Protein AF-A0A9D8ABW3-F1 (afdb_monomer_lite)

Structure (mmCIF, N/CA/C/O backbone):
data_AF-A0A9D8ABW3-F1
#
_entry.id   AF-A0A9D8ABW3-F1
#
loop_
_atom_site.group_PDB
_atom_site.id
_atom_site.type_symbol
_atom_site.label_atom_id
_atom_site.label_alt_id
_atom_site.label_comp_id
_atom_site.label_asym_id
_atom_site.label_entity_id
_atom_site.label_seq_id
_atom_site.pdbx_PDB_ins_code
_atom_site.Cartn_x
_atom_site.Cartn_y
_atom_site.Cartn_z
_atom_site.occupancy
_atom_site.B_iso_or_equiv
_atom_site.auth_seq_id
_atom_site.auth_comp_id
_atom_site.auth_asym_id
_atom_site.auth_atom_id
_atom_site.pdbx_PDB_model_num
ATOM 1 N N . MET A 1 1 ? 43.211 10.814 -2.220 1.00 67.69 1 MET A N 1
ATOM 2 C CA . MET A 1 1 ? 42.338 9.913 -1.430 1.00 67.69 1 MET A CA 1
ATOM 3 C C . MET A 1 1 ? 40.861 10.281 -1.534 1.00 67.69 1 MET A C 1
ATOM 5 O O . MET A 1 1 ? 40.108 9.436 -1.992 1.00 67.69 1 MET A O 1
ATOM 9 N N . ILE A 1 2 ? 40.461 11.527 -1.239 1.00 82.50 2 ILE A N 1
ATOM 10 C CA . ILE A 1 2 ? 39.053 11.987 -1.282 1.00 82.50 2 ILE A CA 1
ATOM 11 C C . ILE A 1 2 ? 38.306 11.628 -2.584 1.00 82.50 2 ILE A C 1
ATOM 13 O O . ILE A 1 2 ? 37.201 11.102 -2.532 1.00 82.50 2 ILE A O 1
ATOM 17 N N . LYS A 1 3 ? 38.931 11.820 -3.757 1.00 82.12 3 LYS A N 1
ATOM 18 C CA . LYS A 1 3 ? 38.292 11.542 -5.059 1.00 82.12 3 LYS A CA 1
ATOM 19 C C . LYS A 1 3 ? 37.920 10.064 -5.248 1.00 82.12 3 LYS A C 1
ATOM 21 O O . LYS A 1 3 ? 36.883 9.767 -5.821 1.00 82.12 3 LYS A O 1
ATOM 26 N N . ARG A 1 4 ? 38.747 9.140 -4.739 1.00 86.38 4 ARG A N 1
ATOM 27 C CA . ARG A 1 4 ? 38.482 7.690 -4.815 1.00 86.38 4 ARG A CA 1
ATOM 28 C C . ARG A 1 4 ? 37.323 7.291 -3.905 1.00 86.38 4 ARG A C 1
ATOM 30 O O . ARG A 1 4 ? 36.510 6.464 -4.290 1.00 86.38 4 ARG A O 1
ATOM 37 N N . PHE A 1 5 ? 37.232 7.925 -2.739 1.00 88.75 5 PHE A N 1
ATOM 38 C CA . PHE A 1 5 ? 36.134 7.721 -1.799 1.00 88.75 5 PHE A CA 1
ATOM 39 C C . PHE A 1 5 ? 34.800 8.216 -2.374 1.00 88.75 5 PHE A C 1
ATOM 41 O O . PHE A 1 5 ? 33.781 7.549 -2.253 1.00 88.75 5 PHE A O 1
ATOM 48 N N . PHE A 1 6 ? 34.829 9.349 -3.078 1.00 91.00 6 PHE A N 1
ATOM 49 C CA . PHE A 1 6 ? 33.649 9.904 -3.739 1.00 91.00 6 PHE A CA 1
ATOM 50 C C . PHE A 1 6 ? 33.140 9.012 -4.882 1.00 91.00 6 PHE A C 1
ATOM 52 O O . PHE A 1 6 ? 31.945 8.761 -4.983 1.00 91.00 6 PHE A O 1
ATOM 59 N N . ILE A 1 7 ? 34.049 8.475 -5.703 1.00 91.81 7 ILE A N 1
ATOM 60 C CA . ILE A 1 7 ? 33.702 7.522 -6.771 1.00 91.81 7 ILE A CA 1
ATOM 61 C C . ILE A 1 7 ? 33.109 6.236 -6.182 1.00 91.81 7 ILE A C 1
ATOM 63 O O . ILE A 1 7 ? 32.110 5.736 -6.689 1.00 91.81 7 ILE A O 1
ATOM 67 N N . LEU A 1 8 ? 33.693 5.724 -5.095 1.00 91.56 8 LEU A N 1
ATOM 68 C CA . LEU A 1 8 ? 33.182 4.538 -4.412 1.00 91.56 8 LEU A CA 1
ATOM 69 C C . LEU A 1 8 ? 31.769 4.769 -3.855 1.00 91.56 8 LEU A C 1
ATOM 71 O O . LEU A 1 8 ? 30.910 3.913 -4.023 1.00 91.56 8 LEU A O 1
ATOM 75 N N . SER A 1 9 ? 31.517 5.940 -3.263 1.00 87.00 9 SER A N 1
ATOM 76 C CA . SER A 1 9 ? 30.189 6.333 -2.777 1.00 87.00 9 SER A CA 1
ATOM 77 C C . SER A 1 9 ? 29.141 6.323 -3.897 1.00 87.00 9 SER A C 1
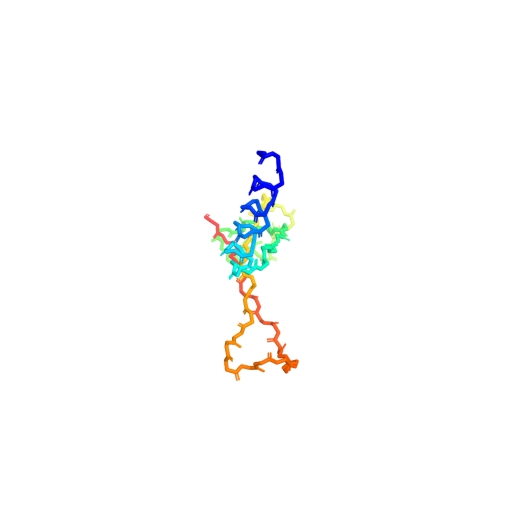ATOM 79 O O . SER A 1 9 ? 28.083 5.721 -3.748 1.00 87.00 9 SER A O 1
ATOM 81 N N . ILE A 1 10 ? 29.466 6.891 -5.064 1.00 88.69 10 ILE A N 1
ATOM 82 C CA . ILE A 1 10 ? 28.562 6.897 -6.226 1.00 88.69 10 ILE A CA 1
ATOM 83 C C . ILE A 1 10 ? 28.266 5.469 -6.713 1.00 88.69 10 ILE A C 1
ATOM 85 O O . ILE A 1 10 ? 27.113 5.148 -6.988 1.00 88.69 10 ILE A O 1
ATOM 89 N N . LEU A 1 11 ? 29.279 4.599 -6.791 1.00 88.06 11 LEU A N 1
ATOM 90 C CA . LEU A 1 11 ? 29.096 3.202 -7.210 1.00 88.06 11 LEU A CA 1
ATOM 91 C C . LEU A 1 11 ? 28.202 2.416 -6.241 1.00 88.06 11 LEU A C 1
ATOM 93 O O . LEU A 1 11 ? 27.369 1.627 -6.681 1.00 88.06 11 LEU A O 1
ATOM 97 N N . ILE A 1 12 ? 28.351 2.658 -4.936 1.00 86.50 12 ILE A N 1
ATOM 98 C CA . ILE A 1 12 ? 27.515 2.047 -3.898 1.00 86.50 12 ILE A CA 1
ATOM 99 C C . ILE A 1 12 ? 26.057 2.496 -4.056 1.00 86.50 12 ILE A C 1
ATOM 101 O O . ILE A 1 12 ? 25.167 1.652 -4.053 1.00 86.50 12 ILE A O 1
ATOM 105 N N . SER A 1 13 ? 25.796 3.786 -4.279 1.00 82.69 13 SER A N 1
ATOM 106 C CA . SER A 1 13 ? 24.428 4.285 -4.484 1.00 82.69 13 SER A CA 1
ATOM 107 C C . SER A 1 13 ? 23.737 3.662 -5.702 1.00 82.69 13 SER A C 1
ATOM 109 O O . SER A 1 13 ? 22.553 3.346 -5.639 1.00 82.69 13 SER A O 1
ATOM 111 N N . PHE A 1 14 ? 24.466 3.430 -6.800 1.00 79.56 14 PHE A N 1
ATOM 112 C CA . PHE A 1 14 ? 23.912 2.732 -7.965 1.00 79.56 14 PHE A CA 1
ATOM 113 C C . PHE A 1 14 ? 23.568 1.267 -7.667 1.00 79.56 14 PHE A C 1
ATOM 115 O O . PHE A 1 14 ? 22.554 0.777 -8.164 1.00 79.56 14 PHE A O 1
ATOM 122 N N . ALA A 1 15 ? 24.356 0.580 -6.835 1.00 80.06 15 ALA A N 1
ATOM 123 C CA . ALA A 1 15 ? 24.101 -0.814 -6.470 1.00 80.06 15 ALA A CA 1
ATOM 124 C C . ALA A 1 15 ? 22.783 -1.006 -5.692 1.00 80.06 15 ALA A C 1
ATOM 126 O O . ALA A 1 15 ? 22.124 -2.025 -5.874 1.00 80.06 15 ALA A O 1
ATOM 127 N N . PHE A 1 16 ? 22.371 -0.020 -4.889 1.00 73.81 16 PHE A N 1
ATOM 128 C CA . PHE A 1 16 ? 21.140 -0.067 -4.082 1.00 73.81 16 PHE A CA 1
ATOM 129 C C . PHE A 1 16 ? 19.912 0.574 -4.757 1.00 73.81 16 PHE A C 1
ATOM 131 O O . PHE A 1 16 ? 18.838 0.631 -4.171 1.00 73.81 16 PHE A O 1
ATOM 138 N N . SER A 1 17 ? 20.033 1.049 -5.999 1.00 71.56 17 SER A N 1
ATOM 139 C CA . SER A 1 17 ? 18.967 1.816 -6.671 1.00 71.56 17 SER A CA 1
ATOM 140 C C . SER A 1 17 ? 17.748 0.999 -7.140 1.00 71.56 17 SER A C 1
ATOM 142 O O . SER A 1 17 ? 16.760 1.583 -7.576 1.00 71.56 17 SER A O 1
ATOM 144 N N . ASN A 1 18 ? 17.790 -0.336 -7.055 1.00 68.19 18 ASN A N 1
ATOM 145 C CA . ASN A 1 18 ? 16.803 -1.243 -7.668 1.00 68.19 18 ASN A CA 1
ATOM 146 C C . ASN A 1 18 ? 15.804 -1.889 -6.686 1.00 68.19 18 ASN A C 1
ATOM 148 O O . ASN A 1 18 ? 15.123 -2.852 -7.049 1.00 68.19 18 ASN A O 1
ATOM 152 N N . GLU A 1 19 ? 15.697 -1.391 -5.453 1.00 76.69 19 GLU A N 1
ATOM 153 C CA . GLU A 1 19 ? 14.822 -1.993 -4.430 1.00 76.69 19 GLU A CA 1
ATOM 154 C C . GLU A 1 19 ? 13.330 -1.638 -4.582 1.00 76.69 19 GLU A C 1
ATOM 156 O O . GLU A 1 19 ? 12.490 -2.216 -3.896 1.00 76.69 19 GLU A O 1
ATOM 161 N N . GLY A 1 20 ? 12.979 -0.782 -5.546 1.00 83.19 20 GLY A N 1
ATOM 162 C CA . GLY A 1 20 ? 11.611 -0.299 -5.745 1.00 83.19 20 GLY A CA 1
ATOM 163 C C . GLY A 1 20 ? 11.283 0.908 -4.865 1.00 83.19 20 GLY A C 1
ATOM 164 O O . GLY A 1 20 ? 12.119 1.392 -4.104 1.00 83.19 20 GLY A O 1
ATOM 165 N N . GLU A 1 21 ? 10.067 1.429 -5.007 1.00 87.94 21 GLU A N 1
ATOM 166 C CA . GLU A 1 21 ? 9.587 2.581 -4.240 1.00 87.94 21 GLU A CA 1
ATOM 167 C C . GLU A 1 21 ? 8.664 2.115 -3.113 1.00 87.94 21 GLU A C 1
ATOM 169 O O . GLU A 1 21 ? 7.644 1.470 -3.362 1.00 87.94 21 GLU A O 1
ATOM 174 N N . THR A 1 22 ? 9.003 2.446 -1.867 1.00 91.75 22 THR A N 1
ATOM 175 C CA . THR A 1 22 ? 8.114 2.191 -0.730 1.00 91.75 22 THR A CA 1
ATOM 176 C C . THR A 1 22 ? 6.995 3.220 -0.708 1.00 91.75 22 THR A C 1
ATOM 178 O O . THR A 1 22 ? 7.249 4.420 -0.625 1.00 91.75 22 THR A O 1
ATOM 181 N N . ILE A 1 23 ? 5.758 2.740 -0.707 1.00 92.31 23 ILE A N 1
ATOM 182 C CA . ILE A 1 23 ? 4.560 3.551 -0.502 1.00 92.31 23 ILE A CA 1
ATOM 183 C C . ILE A 1 23 ? 3.951 3.234 0.859 1.00 92.31 23 ILE A C 1
ATOM 185 O O . ILE A 1 23 ? 3.943 2.079 1.289 1.00 92.31 23 ILE A O 1
ATOM 189 N N . THR A 1 24 ? 3.449 4.266 1.530 1.00 93.31 24 THR A N 1
ATOM 190 C CA . THR A 1 24 ? 2.834 4.175 2.856 1.00 93.31 24 THR A CA 1
ATOM 191 C C . THR A 1 24 ? 1.441 4.782 2.841 1.00 93.31 24 THR A C 1
ATOM 193 O O . THR A 1 24 ? 1.157 5.737 2.112 1.00 93.31 24 THR A O 1
ATOM 196 N N . PHE A 1 25 ? 0.551 4.213 3.648 1.00 90.94 25 PHE A N 1
ATOM 197 C CA . PHE A 1 25 ? -0.827 4.669 3.769 1.00 90.94 25 PHE A CA 1
ATOM 198 C C . PHE A 1 25 ? -1.335 4.435 5.187 1.00 90.94 25 PHE A C 1
ATOM 200 O O . PHE A 1 25 ? -0.950 3.473 5.852 1.00 90.94 25 PHE A O 1
ATOM 207 N N . THR A 1 26 ? -2.256 5.286 5.623 1.00 91.50 26 THR A N 1
ATOM 208 C CA . THR A 1 26 ? -3.056 5.031 6.819 1.00 91.50 26 THR A CA 1
ATOM 209 C C . THR A 1 26 ? -4.260 4.176 6.433 1.00 91.50 26 THR A C 1
ATOM 211 O O . THR A 1 26 ? -5.049 4.571 5.575 1.00 91.50 26 THR A O 1
ATOM 214 N N . SER A 1 27 ? -4.400 3.013 7.062 1.00 90.75 27 SER A N 1
ATOM 215 C CA . SER A 1 27 ? -5.551 2.116 6.932 1.00 90.75 27 SER A CA 1
ATOM 216 C C . SER A 1 27 ? -6.277 1.993 8.271 1.00 90.75 27 SER A C 1
ATOM 218 O O . SER A 1 27 ? -5.689 2.219 9.325 1.00 90.75 27 SER A O 1
ATOM 220 N N . ALA A 1 28 ? -7.556 1.631 8.246 1.00 91.75 28 ALA A N 1
ATOM 221 C CA . ALA A 1 28 ? -8.276 1.201 9.444 1.00 91.75 28 ALA A CA 1
ATOM 222 C C . ALA A 1 28 ? -7.873 -0.241 9.814 1.00 91.75 28 ALA A C 1
ATOM 224 O O . ALA A 1 28 ? -7.396 -0.972 8.944 1.00 91.75 28 ALA A O 1
ATOM 225 N N . ASN A 1 29 ? -8.083 -0.662 11.069 1.00 92.00 29 ASN A N 1
ATOM 226 C CA . ASN A 1 29 ? -7.798 -2.027 11.548 1.00 92.00 29 ASN A CA 1
ATOM 227 C C . ASN A 1 29 ? -9.042 -2.845 11.986 1.00 92.00 29 ASN A C 1
ATOM 229 O O . ASN A 1 29 ? -9.128 -3.227 13.153 1.00 92.00 29 ASN A O 1
ATOM 233 N N . PRO A 1 30 ? -10.050 -3.082 11.119 1.00 92.75 30 PRO A N 1
ATOM 234 C CA . PRO A 1 30 ? -11.217 -3.903 11.466 1.00 92.75 30 PRO A CA 1
ATOM 235 C C . PRO A 1 30 ? -10.877 -5.388 11.652 1.00 92.75 30 PRO A C 1
ATOM 237 O O . PRO A 1 30 ? -10.273 -5.985 10.767 1.00 92.75 30 PRO A O 1
ATOM 240 N N . PHE A 1 31 ? -11.392 -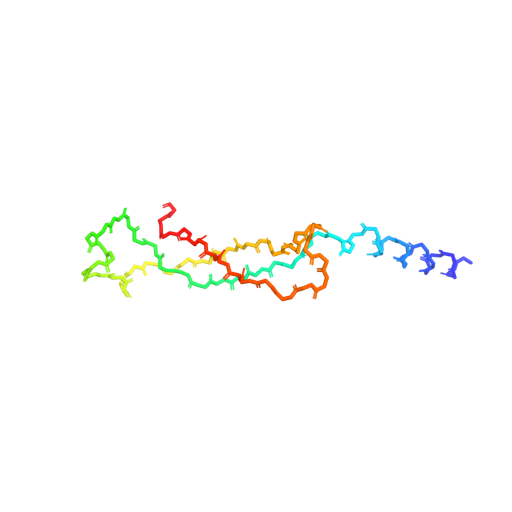6.030 12.708 1.00 89.12 31 PHE A N 1
ATOM 241 C CA . PHE A 1 31 ? -11.221 -7.475 12.938 1.00 89.12 31 PHE A CA 1
ATOM 242 C C . PHE A 1 31 ? -12.083 -8.330 11.992 1.00 89.12 31 PHE A C 1
ATOM 244 O O . PHE A 1 31 ? -11.718 -9.443 11.612 1.00 89.12 31 PHE A O 1
ATOM 251 N N . GLY A 1 32 ? -13.251 -7.822 11.587 1.00 89.31 32 GLY A N 1
ATOM 252 C CA . GLY A 1 32 ? -14.118 -8.515 10.636 1.00 89.31 32 GLY A CA 1
ATOM 253 C C . GLY A 1 32 ? -15.128 -7.614 9.933 1.00 89.31 32 GLY A C 1
ATOM 254 O O . GLY A 1 32 ? -15.192 -6.406 10.150 1.00 89.31 32 GLY A O 1
ATOM 255 N N . PHE A 1 33 ? -15.978 -8.214 9.092 1.00 92.06 33 PHE A N 1
ATOM 256 C CA . PHE A 1 33 ? -16.947 -7.466 8.278 1.00 92.06 33 PHE A CA 1
ATOM 257 C C . PHE A 1 33 ? -17.927 -6.617 9.087 1.00 92.06 33 PHE A C 1
ATOM 259 O O . PHE A 1 33 ? -18.376 -5.584 8.601 1.00 92.06 33 PHE A O 1
ATOM 266 N N . LYS A 1 34 ? -18.263 -7.023 10.316 1.00 92.94 34 LYS A N 1
ATOM 267 C CA . LYS A 1 34 ? -19.109 -6.204 11.189 1.00 92.94 34 LYS A CA 1
ATOM 268 C C . LYS A 1 34 ? -18.475 -4.832 11.419 1.00 92.94 34 LYS A C 1
ATOM 270 O O . LYS A 1 34 ? -19.166 -3.826 11.278 1.00 92.94 34 LYS A O 1
ATOM 275 N N . ASP A 1 35 ? -17.183 -4.795 11.717 1.00 92.81 35 ASP A N 1
ATOM 276 C CA . ASP A 1 35 ? -16.462 -3.555 11.998 1.00 92.81 35 ASP A CA 1
ATOM 277 C C . ASP A 1 35 ? -16.372 -2.697 10.737 1.00 92.81 35 ASP A C 1
ATOM 279 O O . ASP A 1 35 ? -16.677 -1.511 10.785 1.00 92.81 35 ASP A O 1
ATOM 283 N N . VAL A 1 36 ? -16.112 -3.322 9.583 1.00 92.19 36 VAL A N 1
ATOM 284 C CA . VAL A 1 36 ? -16.137 -2.651 8.271 1.00 92.19 36 VAL A CA 1
ATOM 285 C C . VAL A 1 36 ? -17.481 -1.969 7.998 1.00 92.19 36 VAL A C 1
ATOM 287 O O . VAL A 1 36 ? -17.518 -0.852 7.494 1.00 92.19 36 VAL A O 1
ATOM 290 N N . LEU A 1 37 ? -18.593 -2.635 8.316 1.00 94.94 37 LEU A N 1
ATOM 291 C CA . LEU A 1 37 ? -19.933 -2.146 7.987 1.00 94.94 37 LEU A CA 1
ATOM 292 C C . LEU A 1 37 ? -20.505 -1.157 9.007 1.00 94.94 37 LEU A C 1
ATOM 294 O O . LEU A 1 37 ? -21.386 -0.378 8.652 1.00 94.94 37 LEU A O 1
ATOM 298 N N . SER A 1 38 ? -20.079 -1.226 10.270 1.00 94.94 38 SER A N 1
ATOM 299 C CA . SER A 1 38 ? -20.757 -0.520 11.369 1.00 94.94 38 SER A CA 1
ATOM 300 C C . SER A 1 38 ? -19.873 0.407 12.194 1.00 94.94 38 SER A C 1
ATOM 302 O O . SER A 1 38 ? -20.412 1.244 12.915 1.00 94.94 38 SER A O 1
ATOM 304 N N . ALA A 1 39 ? -18.548 0.277 12.103 1.00 92.81 39 ALA A N 1
ATOM 305 C CA . ALA A 1 39 ? -17.630 0.984 12.989 1.00 92.81 39 ALA A CA 1
ATOM 306 C C . ALA A 1 39 ? -16.249 1.245 12.358 1.00 92.81 39 ALA A C 1
ATOM 308 O O . ALA A 1 39 ? -15.270 1.356 13.092 1.00 92.81 39 ALA A O 1
ATOM 309 N N . LEU A 1 40 ? -16.139 1.336 11.024 1.00 91.31 40 LEU A N 1
ATOM 310 C CA . LEU A 1 40 ? -14.84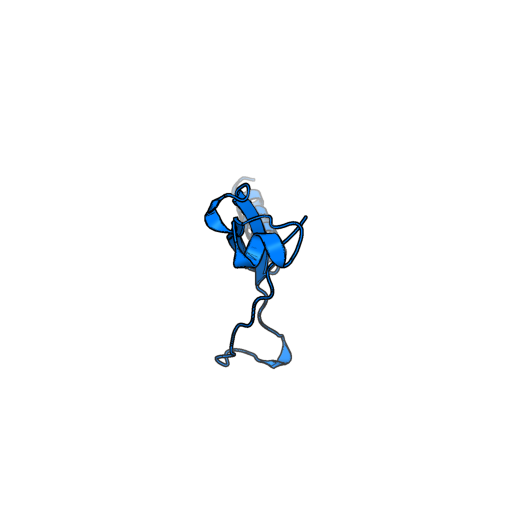2 1.434 10.337 1.00 91.31 40 LEU A CA 1
ATOM 311 C C . LEU A 1 40 ? -14.036 2.660 10.792 1.00 91.31 40 LEU A C 1
ATOM 313 O O . LEU A 1 40 ? -12.861 2.534 11.118 1.00 91.31 40 LEU A O 1
ATOM 317 N N . ASP A 1 41 ? -14.696 3.8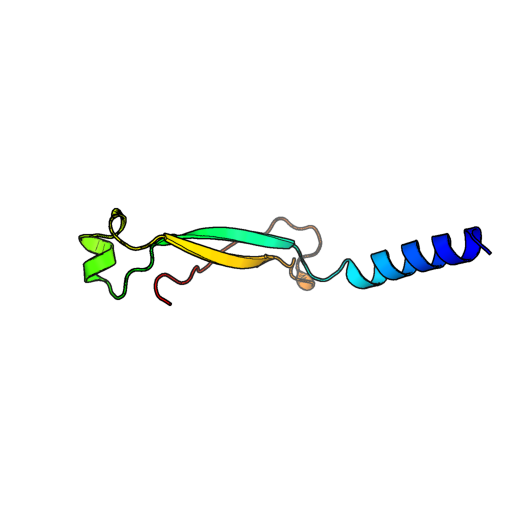13 10.903 1.00 91.31 41 ASP A N 1
ATOM 318 C CA . ASP A 1 41 ? -14.078 5.074 11.341 1.00 91.31 41 ASP A CA 1
ATOM 319 C C . ASP A 1 41 ? -13.718 5.087 12.839 1.00 91.31 41 ASP A C 1
ATOM 321 O O . ASP A 1 41 ? -13.064 6.008 13.319 1.00 91.31 41 ASP A O 1
ATOM 325 N N . GLN A 1 42 ? -14.179 4.083 13.591 1.00 94.00 42 GLN A N 1
ATOM 326 C CA . GLN A 1 42 ? -13.885 3.897 15.014 1.00 94.00 42 GLN A CA 1
ATOM 327 C C . GLN A 1 42 ? -12.752 2.889 15.239 1.00 94.00 42 GLN A C 1
ATOM 329 O O . GLN A 1 42 ? -12.379 2.651 16.385 1.00 94.00 42 GLN A O 1
ATOM 334 N N . GLN A 1 43 ? -12.240 2.260 14.175 1.00 92.44 43 GLN A N 1
ATOM 335 C CA . GLN A 1 4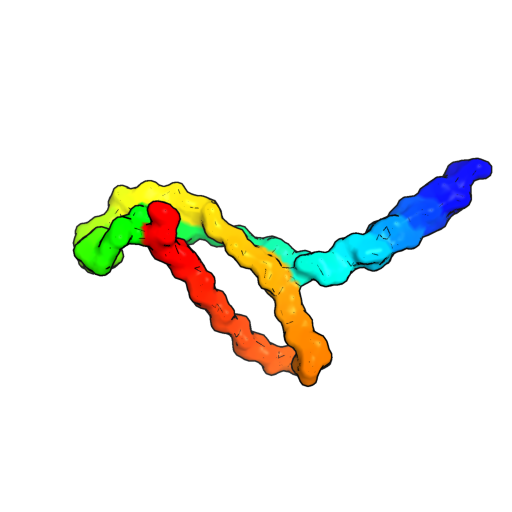3 ? -11.113 1.340 14.281 1.00 92.44 43 GLN A CA 1
ATOM 336 C C . GLN A 1 43 ? -9.813 2.115 14.473 1.00 92.44 43 GLN A C 1
ATOM 338 O O . GLN A 1 43 ? -9.638 3.204 13.925 1.00 92.44 43 GLN A O 1
ATOM 343 N N . GLU A 1 44 ? -8.881 1.515 15.209 1.00 92.12 44 GLU A N 1
ATOM 344 C CA . GLU A 1 44 ? -7.548 2.083 15.382 1.00 92.12 44 GLU A CA 1
ATOM 345 C C . GLU A 1 44 ? -6.860 2.247 14.015 1.00 92.12 44 GLU A C 1
ATOM 347 O O . GLU A 1 44 ? -6.801 1.282 13.236 1.00 92.12 44 GLU A O 1
ATOM 352 N N . PRO A 1 45 ? -6.347 3.448 13.692 1.00 92.50 45 PRO A N 1
ATOM 353 C CA . PRO A 1 45 ? -5.548 3.649 12.498 1.00 92.50 45 PRO A CA 1
ATOM 354 C C . PRO A 1 45 ? -4.255 2.837 12.568 1.00 92.50 45 PRO A C 1
ATOM 356 O O . PRO A 1 45 ? -3.586 2.780 13.599 1.00 92.50 45 PRO A O 1
ATOM 359 N N . GLN A 1 46 ? -3.863 2.264 11.440 1.00 91.44 46 GLN A N 1
ATOM 360 C CA . GLN A 1 46 ? -2.602 1.559 11.265 1.00 91.44 46 GLN A CA 1
ATOM 361 C C . GLN A 1 46 ? -1.856 2.103 10.051 1.00 91.44 46 GLN A C 1
ATOM 363 O O . GLN A 1 46 ? -2.456 2.456 9.034 1.00 91.44 46 GLN A O 1
ATOM 368 N N . GLU A 1 47 ? -0.533 2.168 10.153 1.00 92.94 47 GLU A N 1
ATOM 369 C CA . GLU A 1 47 ? 0.319 2.450 9.004 1.00 92.94 47 GLU A CA 1
ATOM 370 C C . GLU A 1 47 ? 0.633 1.136 8.292 1.00 92.94 47 GLU A C 1
ATOM 372 O O . GLU A 1 47 ? 1.135 0.187 8.894 1.00 92.94 47 GLU A O 1
ATOM 377 N N . VAL A 1 48 ? 0.322 1.079 7.001 1.00 92.31 48 VAL A N 1
ATOM 378 C CA . VAL A 1 48 ? 0.612 -0.072 6.144 1.00 92.31 48 VAL A CA 1
ATOM 379 C C . VAL A 1 48 ? 1.489 0.378 4.986 1.00 92.31 48 VAL A C 1
ATOM 381 O O . VAL A 1 48 ? 1.409 1.523 4.534 1.00 92.31 48 VAL A O 1
ATOM 384 N N . TYR A 1 49 ? 2.352 -0.518 4.516 1.00 92.44 49 TYR A N 1
ATOM 385 C CA . TYR A 1 49 ? 3.333 -0.212 3.482 1.00 92.44 49 TYR A CA 1
ATOM 386 C C . TYR A 1 49 ? 3.393 -1.303 2.417 1.00 92.44 49 TYR A C 1
ATOM 388 O O . TYR A 1 49 ? 3.052 -2.463 2.655 1.00 92.44 49 TYR A O 1
ATOM 396 N N . GLY A 1 50 ? 3.849 -0.919 1.230 1.00 90.19 50 GLY A N 1
ATOM 397 C CA . GLY A 1 50 ? 4.123 -1.825 0.122 1.00 90.19 50 GLY A CA 1
ATOM 398 C C . GLY A 1 50 ? 5.308 -1.337 -0.699 1.00 90.19 50 GLY A C 1
ATOM 399 O O . GLY A 1 50 ? 5.644 -0.156 -0.669 1.00 90.19 50 GLY A O 1
ATOM 400 N N . ILE A 1 51 ? 5.941 -2.249 -1.433 1.00 91.25 51 ILE A N 1
ATOM 401 C CA . ILE A 1 51 ? 7.051 -1.930 -2.335 1.00 91.25 51 ILE A CA 1
ATOM 402 C C . ILE A 1 51 ? 6.519 -1.978 -3.767 1.00 91.25 51 ILE A C 1
ATOM 404 O O . ILE A 1 51 ? 6.098 -3.032 -4.248 1.00 91.25 51 ILE A O 1
ATOM 408 N N . LEU A 1 52 ? 6.535 -0.837 -4.452 1.00 90.06 52 LEU A N 1
ATOM 409 C CA . LEU A 1 52 ? 6.229 -0.746 -5.871 1.00 90.06 52 LEU A CA 1
ATOM 410 C C . LEU A 1 52 ? 7.459 -1.099 -6.695 1.00 90.06 52 LEU A C 1
ATOM 412 O O . LEU A 1 52 ? 8.512 -0.470 -6.589 1.00 90.06 52 LEU A O 1
ATOM 416 N N . LYS A 1 53 ? 7.293 -2.079 -7.579 1.00 87.31 53 LYS A N 1
ATOM 417 C CA . LYS A 1 53 ? 8.298 -2.446 -8.570 1.00 87.31 53 LYS A CA 1
ATOM 418 C C . LYS A 1 53 ? 7.634 -2.620 -9.926 1.00 87.31 53 LYS A C 1
ATOM 420 O O . LYS A 1 53 ? 6.641 -3.338 -10.043 1.00 87.31 53 LYS A O 1
ATOM 425 N N . MET A 1 54 ? 8.192 -1.972 -10.947 1.00 86.88 54 MET A N 1
ATOM 426 C CA . MET A 1 54 ? 7.716 -2.162 -12.314 1.00 86.88 54 MET A CA 1
ATOM 427 C C . MET A 1 54 ? 8.017 -3.604 -12.760 1.00 86.88 54 MET A C 1
ATOM 429 O O . MET A 1 54 ? 9.146 -4.067 -12.566 1.00 86.88 54 MET A O 1
ATOM 433 N N . PRO A 1 55 ? 7.048 -4.336 -13.339 1.00 86.38 55 PRO A N 1
ATOM 434 C CA . PRO A 1 55 ? 7.303 -5.668 -13.873 1.00 86.38 55 PRO A CA 1
ATOM 435 C C . PRO A 1 55 ? 8.320 -5.611 -15.016 1.00 86.38 55 PRO A C 1
ATOM 437 O O . PRO A 1 55 ? 8.179 -4.801 -15.932 1.00 86.38 55 PRO A O 1
ATOM 440 N N . GLU A 1 56 ? 9.307 -6.508 -15.007 1.00 85.25 56 GLU A N 1
ATOM 441 C CA . GLU A 1 56 ? 10.385 -6.531 -16.010 1.00 85.25 56 GLU A CA 1
ATOM 442 C C . GLU A 1 56 ? 9.850 -6.666 -17.445 1.00 85.25 56 GLU A C 1
ATOM 444 O O . GLU A 1 56 ? 10.381 -6.069 -18.377 1.00 85.25 56 GLU A O 1
ATOM 449 N N . GLN A 1 57 ? 8.756 -7.411 -17.623 1.00 87.38 57 GLN A N 1
ATOM 450 C CA . GLN A 1 57 ? 8.143 -7.679 -18.926 1.00 87.38 57 GLN A CA 1
ATOM 451 C C . GLN A 1 57 ? 7.358 -6.486 -19.490 1.00 87.38 57 GLN A C 1
ATOM 453 O O . GLN A 1 57 ? 6.993 -6.504 -20.664 1.00 87.38 57 GLN A O 1
ATOM 458 N N . MET A 1 58 ? 7.063 -5.473 -18.669 1.00 83.62 58 MET A N 1
ATOM 459 C CA . MET A 1 58 ? 6.218 -4.340 -19.056 1.00 83.62 58 MET A CA 1
ATOM 460 C C . MET A 1 58 ? 7.017 -3.146 -19.587 1.00 83.62 58 MET A C 1
ATOM 462 O O . MET A 1 58 ? 6.434 -2.303 -20.270 1.00 83.62 58 MET A O 1
ATOM 466 N N . GLY A 1 59 ? 8.333 -3.089 -19.350 1.00 83.00 59 GLY A N 1
ATOM 467 C CA . GLY A 1 59 ? 9.181 -1.970 -19.777 1.00 83.00 59 GLY A CA 1
ATOM 468 C C . GLY A 1 59 ? 8.622 -0.615 -19.321 1.00 83.00 59 GLY A C 1
ATOM 469 O O . GLY A 1 59 ? 8.124 -0.494 -18.205 1.00 83.00 59 GLY A O 1
ATOM 470 N N . ASP A 1 60 ? 8.642 0.378 -20.214 1.00 82.19 60 ASP A N 1
ATOM 471 C CA . ASP A 1 60 ? 8.134 1.737 -19.952 1.00 82.19 60 ASP A CA 1
ATOM 472 C C . ASP A 1 60 ? 6.625 1.898 -20.230 1.00 82.19 60 ASP A C 1
ATOM 474 O O . ASP A 1 60 ? 6.102 3.015 -20.322 1.00 82.19 60 ASP A O 1
ATOM 478 N N . ASN A 1 61 ? 5.894 0.794 -20.412 1.00 90.25 61 ASN A N 1
ATOM 479 C CA . ASN A 1 61 ? 4.465 0.869 -20.682 1.00 90.25 61 ASN A CA 1
ATOM 480 C C . ASN A 1 61 ? 3.694 1.323 -19.439 1.00 90.25 61 ASN A C 1
ATOM 482 O O . ASN A 1 61 ? 3.990 0.945 -18.307 1.00 90.25 61 ASN A O 1
ATOM 486 N N . LYS A 1 62 ? 2.629 2.097 -19.662 1.00 89.25 62 LYS A N 1
ATOM 487 C CA . LYS A 1 62 ? 1.675 2.419 -18.599 1.00 89.25 62 LYS A CA 1
ATOM 488 C C . LYS A 1 62 ? 0.866 1.173 -18.267 1.00 89.25 62 LYS A C 1
ATOM 490 O O . LYS A 1 62 ? 0.178 0.635 -19.133 1.00 89.25 62 LYS A O 1
ATOM 495 N N . VAL A 1 63 ? 0.919 0.757 -17.009 1.00 90.12 63 VAL A N 1
ATOM 496 C CA . VAL A 1 63 ? 0.205 -0.415 -16.498 1.00 90.12 63 VAL A CA 1
ATOM 497 C C . VAL A 1 63 ? -0.727 -0.003 -15.360 1.00 90.12 63 VAL A C 1
ATOM 499 O O . VAL A 1 63 ? -0.400 0.927 -14.617 1.00 90.12 63 VAL A O 1
ATOM 502 N N . PRO A 1 64 ? -1.902 -0.639 -15.215 1.00 91.25 64 PRO A N 1
ATOM 503 C CA . PRO A 1 64 ? -2.765 -0.375 -14.076 1.00 91.25 64 PRO A CA 1
ATOM 504 C C . PRO A 1 64 ? -2.084 -0.845 -12.787 1.00 91.25 64 PRO A C 1
ATOM 506 O O . PRO A 1 64 ? -1.560 -1.956 -12.719 1.00 91.25 64 PRO A O 1
ATOM 509 N N . LEU A 1 65 ? -2.134 -0.006 -11.755 1.00 89.06 65 LEU A N 1
ATOM 510 C CA . LEU A 1 65 ? -1.702 -0.359 -10.410 1.00 89.06 65 LEU A CA 1
ATOM 511 C C . LEU A 1 65 ? -2.915 -0.846 -9.611 1.00 89.06 65 LEU A C 1
ATOM 513 O O . LEU A 1 65 ? -3.868 -0.095 -9.411 1.00 89.06 65 LEU A O 1
ATOM 517 N N . VAL A 1 66 ? -2.877 -2.100 -9.161 1.00 89.50 66 VAL A N 1
ATOM 518 C CA . VAL A 1 66 ? -3.883 -2.687 -8.266 1.00 89.50 66 VAL A CA 1
ATOM 519 C C . VAL A 1 66 ? -3.196 -3.026 -6.951 1.00 89.50 66 VAL A C 1
ATOM 521 O O . VAL A 1 66 ? -2.254 -3.814 -6.936 1.00 89.50 66 VAL A O 1
ATOM 524 N N . ILE A 1 67 ? -3.660 -2.427 -5.854 1.00 87.75 67 ILE A N 1
ATOM 525 C CA . ILE A 1 67 ? -3.093 -2.616 -4.515 1.00 87.75 67 ILE A CA 1
ATOM 526 C C . ILE A 1 67 ? -4.157 -3.260 -3.631 1.00 87.75 67 ILE A C 1
ATOM 528 O O . ILE A 1 67 ? -5.236 -2.700 -3.447 1.00 87.75 67 ILE A O 1
ATOM 532 N N . GLY A 1 68 ? -3.846 -4.433 -3.082 1.00 86.12 68 GLY A N 1
ATOM 533 C CA . GLY A 1 68 ? -4.599 -5.026 -1.981 1.00 86.12 68 GLY A CA 1
ATOM 534 C C . GLY A 1 68 ? -3.941 -4.636 -0.664 1.00 86.12 68 GLY A C 1
ATOM 535 O O . GLY A 1 68 ? -2.777 -4.961 -0.449 1.00 86.12 68 GLY A O 1
ATOM 536 N N . VAL A 1 69 ? -4.668 -3.929 0.196 1.00 83.81 69 VAL A N 1
ATOM 537 C CA . VAL A 1 69 ? -4.174 -3.486 1.504 1.00 83.81 69 VAL A CA 1
ATOM 538 C C . VAL A 1 69 ? -4.801 -4.352 2.594 1.00 83.81 69 VAL A C 1
ATOM 540 O O . VAL A 1 69 ? -5.991 -4.663 2.527 1.00 83.81 69 VAL A O 1
ATOM 543 N N . ALA A 1 70 ? -4.007 -4.762 3.585 1.00 75.75 70 ALA A N 1
ATOM 544 C CA . ALA A 1 70 ? -4.517 -5.507 4.730 1.00 75.75 70 ALA A CA 1
ATOM 545 C C . ALA A 1 70 ? -5.480 -4.632 5.548 1.00 75.75 70 ALA A C 1
ATOM 547 O O . ALA A 1 70 ? -5.145 -3.511 5.930 1.00 75.75 70 ALA A O 1
ATOM 548 N N . GLY A 1 71 ? -6.685 -5.156 5.787 1.00 74.94 71 GLY A N 1
ATOM 549 C CA . GLY A 1 71 ? -7.680 -4.520 6.647 1.00 74.94 71 GLY A CA 1
ATOM 550 C C . GLY A 1 71 ? -7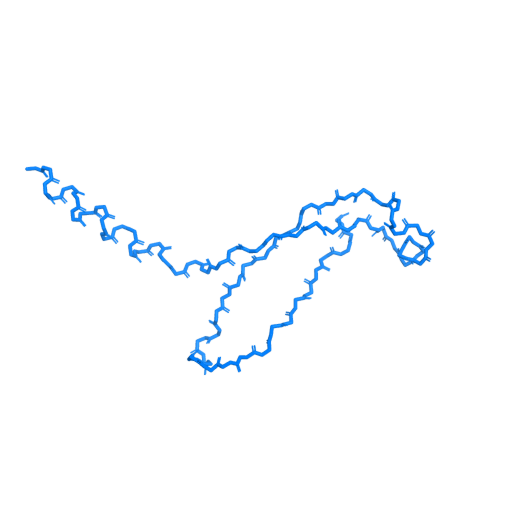.460 -4.843 8.122 1.00 74.94 71 GLY A C 1
ATOM 551 O O . GLY A 1 71 ? -7.542 -3.946 8.935 1.00 74.94 71 GLY A O 1
ATOM 552 N N . SER A 1 72 ? -7.132 -6.088 8.470 1.00 77.94 72 SER A N 1
ATOM 553 C CA . SER A 1 72 ? -6.831 -6.494 9.851 1.00 77.94 72 SER A CA 1
ATOM 554 C C . SER A 1 72 ? -5.377 -6.934 9.960 1.00 77.94 72 SER A C 1
ATOM 556 O O . SER A 1 72 ? -4.918 -7.675 9.085 1.00 77.94 72 SER A O 1
ATOM 558 N N . LEU A 1 73 ? -4.698 -6.548 11.040 1.00 71.56 73 LEU A N 1
ATOM 559 C CA . LEU A 1 73 ? -3.479 -7.203 11.537 1.00 71.56 73 LEU A CA 1
ATOM 560 C C . LEU A 1 73 ? -3.785 -8.109 12.732 1.00 71.56 73 LEU A C 1
ATOM 562 O O . LEU A 1 73 ? -4.722 -7.777 13.494 1.00 71.56 73 LEU A O 1
#

Secondary structure (DSSP, 8-state):
-HHHHHHHHHHHHHHTTTS-EEEEEEEE--SSHHHHHH-GGGSPEEEEEEEE---GGGTT----------S--

Radius of gyration: 20.02 Å; chains: 1; bounding box: 63×20×36 Å

Sequence (73 aa):
MIKRFFILSILISFAFSNEGETITFTSANPFGFKDVLSALDQQEPQEVYGILKMPEQMGDNKVPLVIGVAGSL

pLDDT: mean 87.23, std 6.45, range [67.69, 94.94]

Foldseek 3Di:
DVVVVVVVVVVVCVVPVQQADKDKDWAFADPDPCCVVPPRVVGDIDIDIDGDHDDPVQPPHDDDDDDDTDNHD